Protein AF-A0A5N6UBT2-F1 (afdb_monomer)

Secondary structure (DSSP, 8-state):
-HHHHHHHHHHHH---TTSS-TT--HHHHHHHHHHHHHS-HHHHSTTS-HHHHHHHHHHHH--TTPPP-HHHHHHHHHHHHHHHTTSPP-----------

Nearest PDB structures (foldseek):
  6ru6-assembly2_B  TM=7.578E-01  e=2.991E-05  Homo sapiens
  5okt-assembly2_B  TM=7.551E-01  e=2.816E-05  Homo sapiens
  9b3s-assembly1_B  TM=7.471E-01  e=2.991E-05  Homo sapiens
  7nzy-assembly2_B  TM=7.498E-01  e=3.177E-05  Homo sapiens
  6gzm-assembly1_A  TM=7.285E-01  e=3.177E-05  Homo sapiens

Solvent-accessible surface area (backbone atoms only — not comparable to full-atom values): 6428 Å² total; per-residue (Å²): 107,43,69,58,47,54,53,52,52,46,61,72,65,73,61,64,86,70,82,75,60,92,81,67,53,73,67,57,54,49,52,52,53,49,49,64,73,68,49,58,58,68,71,73,35,58,96,52,67,66,68,59,39,51,51,37,52,50,43,69,70,54,55,95,86,54,82,76,65,61,66,61,55,51,50,53,52,50,52,49,54,62,65,54,67,77,58,74,80,82,75,84,76,68,93,76,75,84,80,133

InterPro domains:
  IPR011009 Protein kinase-like domain superfamily [SSF56112] (1-80)
  IPR050235 Casein kinase 1/Serine/threonine-protein kinase-like [PTHR11909] (1-78)

Mean predicted aligned error: 11.58 Å

Foldseek 3Di:
DLVVLLVVLCVVVVDDVPPDDPDDDPVNVVVVVVCSVPDQLCVSCVVHDCLSSVVNVLVVPDDPPDDDPVVVNVVSVVVVVVVCVPDDDPDPPDPPDDDD

Structure (mmCIF, N/CA/C/O backbone):
data_AF-A0A5N6UBT2-F1
#
_entry.id   AF-A0A5N6UBT2-F1
#
loop_
_atom_site.group_PDB
_atom_site.id
_atom_site.type_symbol
_atom_site.label_atom_id
_atom_site.label_alt_id
_atom_site.label_comp_id
_atom_site.label_asym_id
_atom_site.label_entity_id
_atom_site.label_seq_id
_atom_site.pdbx_PDB_ins_code
_atom_site.Cartn_x
_atom_site.Cartn_y
_atom_site.Cartn_z
_atom_site.occupancy
_atom_site.B_iso_or_equiv
_atom_site.auth_seq_id
_atom_site.auth_comp_id
_atom_site.auth_asym_id
_atom_site.auth_atom_id
_atom_site.pdbx_PDB_model_num
ATOM 1 N N . MET A 1 1 ? 4.800 2.556 -5.629 1.00 79.50 1 MET A N 1
ATOM 2 C CA . MET A 1 1 ? 3.461 1.934 -5.463 1.00 79.50 1 MET A CA 1
ATOM 3 C C . MET A 1 1 ? 2.995 1.887 -4.014 1.00 79.50 1 MET A C 1
ATOM 5 O O . MET A 1 1 ? 1.798 2.022 -3.776 1.00 79.50 1 MET A O 1
ATOM 9 N N . GLU A 1 2 ? 3.917 1.741 -3.066 1.00 83.06 2 GLU A N 1
ATOM 10 C CA . GLU A 1 2 ? 3.644 1.692 -1.625 1.00 83.06 2 GLU A CA 1
ATOM 11 C C . GLU A 1 2 ? 2.800 2.877 -1.115 1.00 83.06 2 GLU A C 1
ATOM 13 O O . GLU A 1 2 ? 1.789 2.679 -0.444 1.00 83.06 2 GLU A O 1
ATOM 18 N N . SER A 1 3 ? 3.118 4.106 -1.547 1.00 82.06 3 SER A N 1
ATOM 19 C CA . SER A 1 3 ? 2.389 5.326 -1.160 1.00 82.06 3 SER A CA 1
ATOM 20 C C . SER A 1 3 ? 0.889 5.274 -1.468 1.00 82.06 3 SER A C 1
ATOM 22 O O . SER A 1 3 ? 0.085 5.781 -0.692 1.00 82.06 3 SER A O 1
ATOM 24 N N . LEU A 1 4 ? 0.495 4.637 -2.576 1.00 84.44 4 LEU A N 1
ATOM 25 C CA . LEU A 1 4 ? -0.915 4.493 -2.943 1.00 84.44 4 LEU A CA 1
ATOM 26 C C . LEU A 1 4 ? -1.652 3.569 -1.963 1.00 84.44 4 LEU A C 1
ATOM 28 O O . LEU A 1 4 ? -2.773 3.875 -1.565 1.00 84.44 4 LEU A O 1
ATOM 32 N N . GLY A 1 5 ? -0.999 2.490 -1.519 1.00 84.19 5 GLY A N 1
ATOM 33 C CA . GLY A 1 5 ? -1.546 1.582 -0.508 1.00 84.19 5 GLY A CA 1
ATOM 34 C C . GLY A 1 5 ? -1.755 2.289 0.829 1.00 84.19 5 GLY A C 1
ATOM 35 O O . GLY A 1 5 ? -2.791 2.116 1.469 1.00 84.19 5 GLY A O 1
ATOM 36 N N . TYR A 1 6 ? -0.825 3.171 1.211 1.00 80.50 6 TYR A N 1
ATOM 37 C CA . TYR A 1 6 ? -0.977 3.992 2.413 1.00 80.50 6 TYR A CA 1
ATOM 38 C C . TYR A 1 6 ? -2.157 4.955 2.331 1.00 80.50 6 TYR A C 1
ATOM 40 O O . TYR A 1 6 ? -2.916 5.049 3.296 1.00 80.50 6 TYR A O 1
ATOM 48 N N . VAL A 1 7 ? -2.346 5.619 1.191 1.00 82.75 7 VAL A N 1
ATOM 49 C CA . VAL A 1 7 ? -3.484 6.520 0.957 1.00 82.75 7 VAL A CA 1
ATOM 50 C C . VAL A 1 7 ? -4.814 5.760 1.011 1.00 82.75 7 VAL A C 1
ATOM 52 O O . VAL A 1 7 ? -5.744 6.209 1.678 1.00 82.75 7 VAL A O 1
ATOM 55 N N . MET A 1 8 ? -4.900 4.586 0.382 1.00 80.31 8 MET A N 1
ATOM 56 C CA . MET A 1 8 ? -6.105 3.747 0.428 1.00 80.31 8 MET A CA 1
ATOM 57 C C . MET A 1 8 ? -6.448 3.317 1.858 1.00 80.31 8 MET A C 1
ATOM 59 O O . MET A 1 8 ? -7.585 3.475 2.296 1.00 80.31 8 MET A O 1
ATOM 63 N N . LEU A 1 9 ? -5.456 2.855 2.621 1.00 80.12 9 LEU A N 1
ATOM 64 C CA . LEU A 1 9 ? -5.653 2.439 4.008 1.00 80.12 9 LEU A CA 1
ATOM 65 C C . LEU A 1 9 ? -6.088 3.603 4.913 1.00 80.12 9 LEU A C 1
ATOM 67 O O . LEU A 1 9 ? -6.896 3.415 5.822 1.00 80.12 9 LEU A O 1
ATOM 71 N N . HIS A 1 10 ? -5.600 4.819 4.643 1.00 77.56 10 HIS A N 1
ATOM 72 C CA . HIS A 1 10 ? -6.073 6.029 5.318 1.00 77.56 10 HIS A CA 1
ATOM 73 C C . HIS A 1 10 ? -7.541 6.326 5.030 1.00 77.56 10 HIS A C 1
ATOM 75 O O . HIS A 1 10 ? -8.287 6.621 5.964 1.00 77.56 10 HIS A O 1
ATOM 81 N N . PHE A 1 11 ? -7.965 6.212 3.770 1.00 77.31 11 PHE A N 1
ATOM 82 C CA . PHE A 1 11 ? -9.372 6.376 3.413 1.00 77.31 11 PHE A CA 1
ATOM 83 C C . PHE A 1 11 ? -10.253 5.325 4.098 1.00 77.31 11 PHE A C 1
ATOM 85 O O . PHE A 1 11 ? -11.291 5.677 4.656 1.00 77.31 11 PHE A O 1
ATOM 92 N N . CYS A 1 12 ? -9.815 4.064 4.151 1.00 75.88 12 CYS A N 1
ATOM 93 C CA . CYS A 1 12 ? -10.564 2.990 4.807 1.00 75.88 12 CYS A CA 1
ATOM 94 C C . CYS A 1 12 ? -10.644 3.144 6.342 1.00 75.88 12 CYS A C 1
ATOM 96 O O . CYS A 1 12 ? -11.661 2.784 6.933 1.00 75.88 12 CYS A O 1
ATOM 98 N N . ARG A 1 13 ? -9.620 3.709 7.006 1.00 74.56 13 ARG A N 1
ATOM 99 C CA . ARG A 1 13 ? -9.649 4.013 8.458 1.00 74.56 13 ARG A CA 1
ATOM 100 C C . ARG A 1 13 ? -10.562 5.193 8.813 1.00 74.56 13 ARG A C 1
ATOM 102 O O . ARG A 1 13 ? -10.889 5.370 9.985 1.00 74.56 13 ARG A O 1
ATOM 109 N N . GLY A 1 14 ? -10.967 6.008 7.836 1.00 65.38 14 GLY A N 1
ATOM 110 C CA . GLY A 1 14 ? -11.956 7.083 8.003 1.00 65.38 14 GLY A CA 1
ATOM 111 C C . GLY A 1 14 ? -11.536 8.241 8.917 1.00 65.38 14 GLY A C 1
ATOM 112 O O . GLY A 1 14 ? -12.295 9.186 9.094 1.00 65.38 14 GLY A O 1
ATOM 113 N N . SER A 1 15 ? -10.339 8.200 9.500 1.00 56.81 15 SER A N 1
ATOM 114 C CA . SER A 1 15 ? -9.853 9.223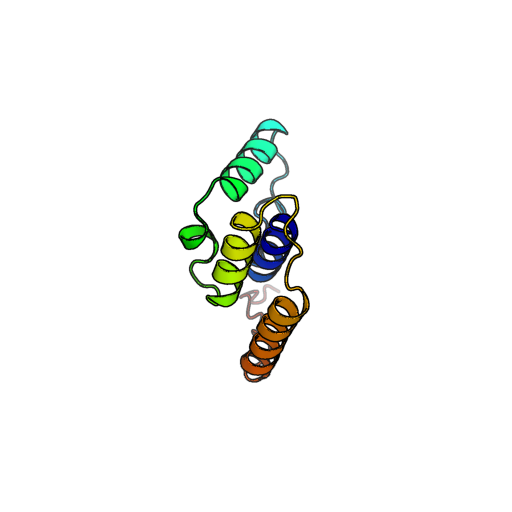 10.421 1.00 56.81 15 SER A CA 1
ATOM 115 C C . SER A 1 15 ? -8.347 9.390 10.266 1.00 56.81 15 SER A C 1
ATOM 117 O O . SER A 1 15 ? -7.544 8.559 10.683 1.00 56.81 15 SER A O 1
ATOM 119 N N . GLN A 1 16 ? -7.952 10.498 9.644 1.00 55.97 16 GLN A N 1
ATOM 120 C CA . GLN A 1 16 ? -6.607 11.014 9.822 1.00 55.97 16 GLN A CA 1
ATOM 121 C C . GLN A 1 16 ? -6.632 11.794 11.148 1.00 55.97 16 GLN A C 1
ATOM 123 O O . GLN A 1 16 ? -7.367 12.779 11.221 1.00 55.97 16 GLN A O 1
ATOM 128 N N . PRO A 1 17 ? -5.851 11.434 12.185 1.00 49.31 17 PRO A N 1
ATOM 129 C CA . PRO A 1 17 ? -5.891 12.111 13.493 1.00 49.31 17 PRO A CA 1
ATOM 130 C C . PRO A 1 17 ? -5.600 13.625 13.416 1.00 49.31 17 PRO A C 1
ATOM 132 O O . PRO A 1 17 ? -5.891 14.376 14.338 1.00 49.31 1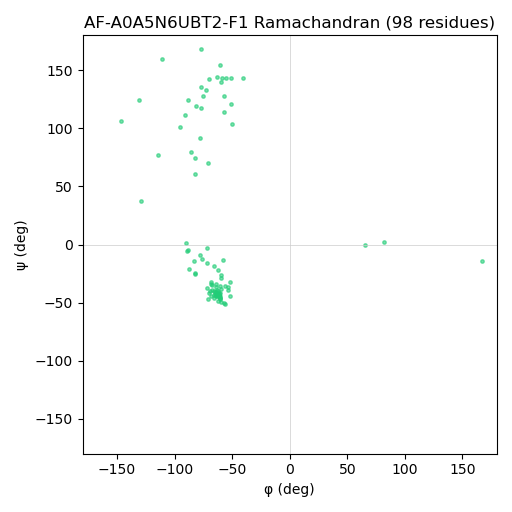7 PRO A O 1
ATOM 135 N N . ARG A 1 18 ? -5.081 14.098 12.275 1.00 54.38 18 ARG A N 1
ATOM 136 C CA . ARG A 1 18 ? -4.822 15.512 11.971 1.00 54.38 18 ARG A CA 1
ATOM 137 C C . ARG A 1 18 ? -6.059 16.337 11.620 1.00 54.38 18 ARG A C 1
ATOM 139 O O . ARG A 1 18 ? -5.949 17.559 11.546 1.00 54.38 18 ARG A O 1
ATOM 146 N N . GLN A 1 19 ? -7.210 15.721 11.364 1.00 52.41 19 GLN A N 1
ATOM 147 C CA . GLN A 1 19 ? -8.441 16.447 11.050 1.00 52.41 19 GLN A CA 1
ATOM 148 C C . GLN A 1 19 ? -9.102 16.916 12.361 1.00 52.41 19 GLN A C 1
ATOM 150 O O . GLN A 1 19 ? -10.194 16.490 12.707 1.00 52.41 19 GLN A O 1
ATOM 155 N N . GLY A 1 20 ? -8.385 17.741 13.136 1.00 53.50 20 GLY A N 1
ATOM 156 C CA . GLY A 1 20 ? -8.871 18.243 14.428 1.00 53.50 20 GLY A CA 1
ATOM 157 C C . GLY A 1 20 ? -7.847 18.916 15.349 1.00 53.50 20 GLY A C 1
ATOM 158 O O . GLY A 1 20 ? -8.253 19.596 16.285 1.00 53.50 20 GLY A O 1
ATOM 159 N N . LEU A 1 21 ? -6.537 18.789 15.104 1.00 54.88 21 LEU A N 1
ATOM 160 C CA . LEU A 1 21 ? -5.512 19.340 16.002 1.00 54.88 21 LEU A CA 1
ATOM 161 C C . LEU A 1 21 ? -5.047 20.721 15.518 1.00 54.88 21 LEU A C 1
ATOM 163 O O . LEU A 1 21 ? -4.262 20.835 14.573 1.00 54.88 21 LEU A O 1
ATOM 167 N N . LYS A 1 22 ? -5.563 21.777 16.163 1.00 57.16 22 LYS A N 1
ATOM 168 C CA . LYS A 1 22 ? -5.201 23.182 15.899 1.00 57.16 22 LYS A CA 1
ATOM 169 C C . LYS A 1 22 ? -3.743 23.520 16.258 1.00 57.16 22 LYS A C 1
ATOM 171 O O . LYS A 1 22 ? -3.215 24.462 15.682 1.00 57.16 22 LYS A O 1
ATOM 176 N N . ASP A 1 23 ? -3.074 22.707 17.084 1.00 56.94 23 ASP A N 1
ATOM 177 C CA . ASP A 1 23 ? -1.786 23.055 17.711 1.00 56.94 23 ASP A CA 1
ATOM 178 C C . ASP A 1 23 ? -0.682 21.989 17.547 1.00 56.94 23 ASP A C 1
ATOM 180 O O . ASP A 1 23 ? 0.119 21.756 18.448 1.00 56.94 23 ASP A O 1
ATOM 184 N N . ASP A 1 24 ? -0.607 21.321 16.393 1.00 65.00 24 ASP A N 1
ATOM 185 C CA . ASP A 1 24 ? 0.506 20.403 16.107 1.00 65.00 24 ASP A CA 1
ATOM 186 C C . ASP A 1 24 ? 1.668 21.127 15.407 1.00 65.00 24 ASP A C 1
ATOM 188 O O . ASP A 1 24 ? 1.580 21.508 14.230 1.00 65.00 24 ASP A O 1
ATOM 192 N N . THR A 1 25 ? 2.789 21.261 16.121 1.00 72.56 25 THR A N 1
ATOM 193 C CA . THR A 1 25 ? 4.080 21.731 15.595 1.00 72.56 25 THR A CA 1
ATOM 194 C C . THR A 1 25 ? 4.461 20.934 14.332 1.00 72.56 25 THR A C 1
ATOM 196 O O . THR A 1 25 ? 4.259 19.716 14.302 1.00 72.56 25 THR A O 1
ATOM 199 N N . PRO A 1 26 ? 5.079 21.532 13.292 1.00 76.50 26 PRO A N 1
ATOM 200 C CA . PRO A 1 26 ? 5.479 20.815 12.069 1.00 76.50 26 PRO A CA 1
ATOM 201 C C . PRO A 1 26 ? 6.307 19.544 12.330 1.00 76.50 26 PRO A C 1
ATOM 203 O O . PRO A 1 26 ? 6.157 18.552 11.617 1.00 76.50 26 PRO A O 1
ATOM 206 N N . LYS A 1 27 ? 7.115 19.532 13.399 1.00 78.50 27 LYS A N 1
ATOM 207 C CA . LYS A 1 27 ? 7.857 18.345 13.849 1.00 78.50 27 LYS A CA 1
ATOM 208 C C . LYS A 1 27 ? 6.932 17.189 14.245 1.00 78.50 27 LYS A C 1
ATOM 210 O O . LYS A 1 27 ? 7.173 16.061 13.836 1.00 78.50 27 LYS A O 1
ATOM 215 N N . GLN A 1 28 ? 5.862 17.456 14.987 1.00 74.06 28 GLN A N 1
ATOM 216 C CA . GLN A 1 28 ? 4.916 16.440 15.462 1.00 74.06 28 GLN A CA 1
ATOM 217 C C . GLN A 1 28 ? 4.155 15.788 14.303 1.00 74.06 28 GLN A C 1
ATOM 219 O O . GLN A 1 28 ? 4.008 14.564 14.243 1.00 74.06 28 GLN A O 1
ATOM 224 N N . LYS A 1 29 ? 3.764 16.605 13.314 1.00 71.50 29 LYS A N 1
ATOM 225 C CA . LYS A 1 29 ? 3.163 16.120 12.064 1.00 71.50 29 LYS A CA 1
ATOM 226 C C . LYS A 1 29 ? 4.117 15.202 11.312 1.00 71.50 29 LYS A C 1
ATOM 228 O O . LYS A 1 29 ? 3.696 14.137 10.870 1.00 71.50 29 LYS A O 1
ATOM 233 N N . TYR A 1 30 ? 5.384 15.597 11.193 1.00 78.31 30 TYR A N 1
ATOM 234 C CA . TYR A 1 30 ? 6.407 14.780 10.547 1.00 78.31 30 TYR A CA 1
ATOM 235 C C . TYR A 1 30 ? 6.619 13.453 11.285 1.00 78.31 30 TYR A C 1
ATOM 237 O O . TYR A 1 30 ? 6.547 12.400 10.660 1.00 78.31 30 TYR A O 1
ATOM 245 N N . TYR A 1 31 ? 6.780 13.478 12.612 1.00 78.50 31 TYR A N 1
ATOM 246 C CA . TYR A 1 31 ? 6.939 12.267 13.425 1.00 78.50 31 TYR A CA 1
ATOM 247 C C . TYR A 1 31 ? 5.744 11.315 13.332 1.00 78.50 31 TYR A C 1
ATOM 249 O O . TYR A 1 31 ? 5.935 10.103 13.338 1.00 78.50 31 TYR A O 1
ATOM 257 N N . SER A 1 32 ? 4.523 11.835 13.220 1.00 72.69 32 SER A N 1
ATOM 258 C CA . SER A 1 32 ? 3.324 11.002 13.068 1.00 72.69 32 SER A CA 1
ATOM 259 C C . SER A 1 32 ? 3.296 10.298 11.709 1.00 72.69 32 SER A C 1
ATOM 261 O O . SER A 1 32 ? 3.071 9.093 11.654 1.00 72.69 32 SER A O 1
ATOM 263 N N . ILE A 1 33 ? 3.617 11.017 10.623 1.00 74.38 33 ILE A N 1
ATOM 264 C CA . ILE A 1 33 ? 3.752 10.419 9.280 1.00 74.38 33 ILE A CA 1
ATOM 265 C C . ILE A 1 33 ? 4.875 9.380 9.277 1.00 74.38 33 ILE A C 1
ATOM 267 O O . ILE A 1 33 ? 4.713 8.293 8.733 1.00 74.38 33 ILE A O 1
ATOM 271 N N . MET A 1 34 ? 6.013 9.707 9.894 1.00 78.00 34 MET A N 1
ATOM 272 C CA . MET A 1 34 ? 7.178 8.825 9.963 1.00 78.00 34 MET A CA 1
ATOM 273 C C . MET A 1 34 ? 6.870 7.532 10.724 1.00 78.00 34 MET A C 1
ATOM 275 O O . MET A 1 34 ? 7.219 6.450 10.260 1.00 78.00 34 MET A O 1
ATOM 279 N N . GLN A 1 35 ? 6.168 7.610 11.854 1.00 73.44 35 GLN A N 1
ATOM 280 C CA . GLN A 1 35 ? 5.707 6.418 12.571 1.00 73.44 35 GLN A CA 1
ATOM 281 C C . GLN A 1 35 ? 4.749 5.588 11.714 1.00 73.44 35 GLN A C 1
ATOM 283 O O . GLN A 1 35 ? 4.850 4.363 11.670 1.00 73.44 35 GLN A O 1
ATOM 288 N N . GLU A 1 36 ? 3.864 6.252 10.977 1.00 70.69 36 GLU A N 1
ATOM 289 C CA . GLU A 1 36 ? 2.899 5.607 10.096 1.00 70.69 36 GLU A CA 1
ATOM 290 C C . GLU A 1 36 ? 3.538 4.843 8.926 1.00 70.69 36 GLU A C 1
ATOM 292 O O . GLU A 1 36 ? 3.034 3.774 8.580 1.00 70.69 36 GLU A O 1
ATOM 297 N N . ILE A 1 37 ? 4.631 5.347 8.344 1.00 74.88 37 ILE A N 1
ATOM 298 C CA . ILE A 1 37 ? 5.377 4.658 7.272 1.00 74.88 37 ILE A CA 1
ATOM 299 C C . ILE A 1 37 ? 6.363 3.605 7.798 1.00 74.88 37 ILE A C 1
ATOM 301 O O . ILE A 1 37 ? 6.710 2.678 7.072 1.00 74.88 37 ILE A O 1
ATOM 305 N N . THR A 1 38 ? 6.836 3.749 9.041 1.00 75.81 38 THR A N 1
ATOM 306 C CA . THR A 1 38 ? 7.834 2.841 9.641 1.00 75.81 38 THR A CA 1
ATOM 307 C C . THR A 1 38 ? 7.176 1.633 10.312 1.00 75.81 38 THR A C 1
ATOM 309 O O . THR A 1 38 ? 7.818 0.605 10.510 1.00 75.81 38 THR A O 1
ATOM 312 N N . SER A 1 39 ? 5.891 1.738 10.660 1.00 76.25 39 SER A N 1
ATOM 313 C CA . SER A 1 39 ? 5.145 0.662 11.316 1.00 76.25 39 SER A CA 1
ATOM 314 C C . SER A 1 39 ? 5.030 -0.593 10.433 1.00 76.25 39 SER A C 1
ATOM 316 O O . SER A 1 39 ? 4.838 -0.465 9.221 1.00 76.25 39 SER A O 1
ATOM 318 N N . PRO A 1 40 ? 5.072 -1.810 11.014 1.00 79.19 40 PRO A N 1
ATOM 319 C CA . PRO A 1 40 ? 4.901 -3.053 10.264 1.00 79.19 40 PRO A CA 1
ATOM 320 C C . PRO A 1 40 ? 3.554 -3.119 9.533 1.00 79.19 40 PRO A C 1
ATOM 322 O O . PRO A 1 40 ? 2.520 -2.713 10.078 1.00 79.19 40 PRO A O 1
ATOM 325 N N . THR A 1 41 ? 3.549 -3.707 8.331 1.00 78.88 41 THR A N 1
ATOM 326 C CA . THR A 1 41 ? 2.341 -3.876 7.505 1.00 78.88 41 THR A CA 1
ATOM 327 C C . THR A 1 41 ? 1.213 -4.574 8.268 1.00 78.88 41 THR A C 1
ATOM 329 O O . THR A 1 41 ? 0.060 -4.166 8.153 1.00 78.88 41 THR A O 1
ATOM 332 N N . GLU A 1 42 ? 1.541 -5.574 9.091 1.00 75.56 42 GLU A N 1
ATOM 333 C CA . GLU A 1 42 ? 0.587 -6.358 9.893 1.00 75.56 42 GLU A CA 1
ATOM 334 C C . GLU A 1 42 ? -0.181 -5.500 10.905 1.00 75.56 42 GLU A C 1
ATOM 336 O O . GLU A 1 42 ? -1.402 -5.591 11.012 1.00 75.56 42 GLU A O 1
ATOM 341 N N . VAL A 1 43 ? 0.517 -4.603 11.606 1.00 76.38 43 VAL A N 1
ATOM 342 C CA . VAL A 1 43 ? -0.098 -3.704 12.594 1.00 76.38 43 VAL A CA 1
ATOM 343 C C . VAL A 1 43 ? -0.977 -2.673 11.891 1.00 76.38 43 VAL A C 1
ATOM 345 O O . VAL A 1 43 ? -2.076 -2.351 12.348 1.00 76.38 43 VAL A O 1
ATOM 348 N N . ARG A 1 44 ? -0.515 -2.164 10.745 1.00 73.81 44 ARG A N 1
ATOM 349 C CA . ARG A 1 44 ? -1.218 -1.124 9.989 1.00 73.81 44 ARG A CA 1
ATOM 350 C C . ARG A 1 44 ? -2.482 -1.661 9.308 1.00 73.81 44 ARG A C 1
ATOM 352 O O . ARG A 1 44 ? -3.490 -0.953 9.271 1.00 73.81 44 ARG A O 1
ATOM 359 N N . CYS A 1 45 ? -2.431 -2.897 8.812 1.00 77.69 45 CYS A N 1
ATOM 360 C CA . CYS A 1 45 ? -3.543 -3.581 8.145 1.00 77.69 45 CYS A CA 1
ATOM 361 C C . CYS A 1 45 ? -4.428 -4.388 9.107 1.00 77.69 45 CYS A C 1
ATOM 363 O O . CYS A 1 45 ? -5.394 -5.001 8.665 1.00 77.69 45 CYS A O 1
ATOM 365 N N . SER A 1 46 ? -4.142 -4.378 10.411 1.00 76.44 46 SER A N 1
ATOM 366 C CA . SER A 1 46 ? -5.002 -5.014 11.410 1.00 76.44 46 SER A CA 1
ATOM 367 C C . SER A 1 46 ? -6.423 -4.440 11.352 1.00 76.44 46 SER A C 1
ATOM 369 O O . SER A 1 46 ? -6.613 -3.220 11.369 1.00 76.44 46 SER A O 1
ATOM 371 N N . GLY A 1 47 ? -7.420 -5.323 11.239 1.00 77.69 47 GLY A N 1
ATOM 372 C CA . GLY A 1 47 ? -8.830 -4.958 11.057 1.00 77.69 47 GLY A CA 1
ATOM 373 C C . GLY A 1 47 ? -9.237 -4.631 9.615 1.00 77.69 47 GLY A C 1
ATOM 374 O O . GLY A 1 47 ? -10.397 -4.290 9.389 1.00 77.69 47 GLY A O 1
ATOM 375 N N . PHE A 1 48 ? -8.319 -4.747 8.650 1.00 79.81 48 PHE A N 1
ATOM 376 C CA . PHE A 1 48 ? -8.592 -4.610 7.219 1.00 79.81 48 PHE A CA 1
ATOM 377 C C . PHE A 1 48 ? -8.449 -5.951 6.487 1.00 79.81 48 PHE A C 1
ATOM 379 O O . PHE A 1 48 ? -7.778 -6.860 6.980 1.00 79.81 48 PHE A O 1
ATOM 386 N N . PRO A 1 49 ? -9.065 -6.076 5.301 1.00 84.44 49 PRO A N 1
ATOM 387 C CA . PRO A 1 49 ? -8.889 -7.235 4.434 1.00 84.44 49 PRO A CA 1
ATOM 388 C C . PRO A 1 49 ? -7.411 -7.491 4.116 1.00 84.44 49 PRO A C 1
ATOM 390 O O . PRO A 1 49 ? -6.627 -6.554 3.919 1.00 84.44 49 PRO A O 1
ATOM 393 N N . ASN A 1 50 ? -7.033 -8.768 4.041 1.00 84.88 50 ASN A N 1
ATOM 394 C CA . ASN A 1 50 ? -5.648 -9.191 3.818 1.00 84.88 50 ASN A CA 1
ATOM 395 C C . ASN A 1 50 ? -5.102 -8.710 2.457 1.00 84.88 50 ASN A C 1
ATOM 397 O O . ASN A 1 50 ? -3.900 -8.530 2.279 1.00 84.88 50 ASN A O 1
ATOM 401 N N . GLU A 1 51 ? -5.986 -8.416 1.507 1.00 86.50 51 GLU A N 1
ATOM 402 C CA . GLU A 1 51 ? -5.689 -7.823 0.205 1.00 86.50 51 GLU A CA 1
ATOM 403 C C . GLU A 1 51 ? -4.874 -6.526 0.327 1.00 86.50 51 GLU A C 1
ATOM 405 O O . GLU A 1 51 ? -3.955 -6.296 -0.463 1.00 86.50 51 GLU A O 1
ATOM 410 N N . PHE A 1 52 ? -5.134 -5.700 1.347 1.00 84.69 52 PHE A N 1
ATOM 411 C CA . PHE A 1 52 ? -4.357 -4.480 1.587 1.00 84.69 52 PHE A CA 1
ATOM 412 C C . PHE A 1 52 ? -2.933 -4.783 2.061 1.00 84.69 52 PHE A C 1
ATOM 414 O O . PHE A 1 52 ? -1.980 -4.162 1.581 1.00 84.69 52 PHE A O 1
ATOM 421 N N . ALA A 1 53 ? -2.771 -5.759 2.958 1.00 87.19 53 ALA A N 1
ATOM 422 C CA . ALA A 1 53 ? -1.458 -6.196 3.421 1.00 87.19 5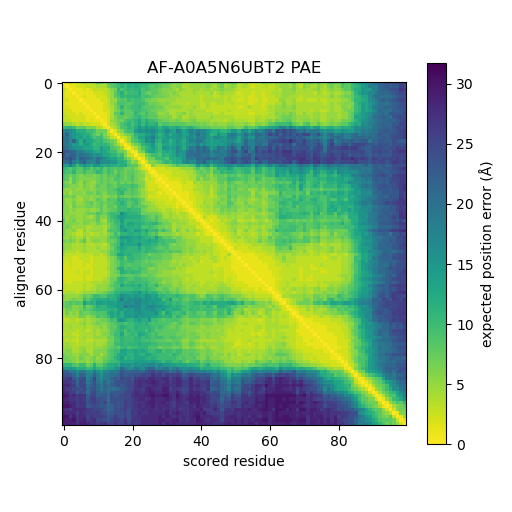3 ALA A CA 1
ATOM 423 C C . ALA A 1 53 ? -0.652 -6.822 2.275 1.00 87.19 53 ALA A C 1
ATOM 425 O O . ALA A 1 53 ? 0.523 -6.495 2.097 1.00 87.19 53 ALA A O 1
ATOM 426 N N . MET A 1 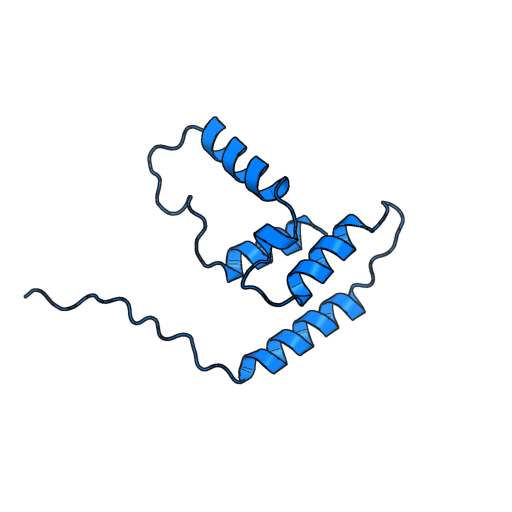54 ? -1.300 -7.646 1.444 1.00 87.50 54 MET A N 1
ATOM 427 C CA . MET A 1 54 ? -0.700 -8.231 0.244 1.00 87.50 54 MET A CA 1
ATOM 428 C C . MET A 1 54 ? -0.251 -7.161 -0.753 1.00 87.50 54 MET A C 1
ATOM 430 O O . MET A 1 54 ? 0.873 -7.238 -1.239 1.00 87.50 54 MET A O 1
ATOM 434 N N . TYR A 1 55 ? -1.063 -6.129 -1.015 1.00 88.50 55 TYR A N 1
ATOM 435 C CA . TYR A 1 55 ? -0.669 -5.019 -1.891 1.00 88.50 55 TYR A CA 1
ATOM 436 C C . TYR A 1 55 ? 0.570 -4.277 -1.365 1.00 88.50 55 TYR A C 1
ATOM 438 O O . TYR A 1 55 ? 1.503 -4.016 -2.128 1.00 88.50 55 TYR A O 1
ATOM 446 N N . ILE A 1 56 ? 0.595 -3.934 -0.071 1.00 87.00 56 ILE A N 1
ATOM 447 C CA . ILE A 1 56 ? 1.716 -3.195 0.530 1.00 87.00 56 ILE A CA 1
ATOM 448 C C . ILE A 1 56 ? 2.983 -4.056 0.517 1.00 87.00 56 ILE A C 1
ATOM 450 O O . ILE A 1 56 ? 4.027 -3.586 0.064 1.00 87.00 56 ILE A O 1
ATOM 454 N N . ASN A 1 57 ? 2.893 -5.323 0.920 1.00 87.94 57 ASN A N 1
ATOM 455 C CA . ASN A 1 57 ? 4.029 -6.245 0.902 1.00 87.94 57 ASN A CA 1
ATOM 456 C C . ASN A 1 57 ? 4.540 -6.494 -0.523 1.00 87.94 57 ASN A C 1
ATOM 458 O O . ASN A 1 57 ? 5.746 -6.411 -0.749 1.00 87.94 57 ASN A O 1
ATOM 462 N N . TYR A 1 58 ? 3.639 -6.686 -1.494 1.00 88.75 58 TYR A N 1
ATOM 463 C CA . TYR A 1 58 ? 3.999 -6.772 -2.909 1.00 88.75 58 TYR A CA 1
ATOM 464 C C . TYR A 1 58 ? 4.768 -5.521 -3.333 1.00 88.75 58 TYR A C 1
ATOM 466 O O . TYR A 1 58 ? 5.887 -5.624 -3.825 1.00 88.75 58 TYR A O 1
ATOM 474 N N . SER A 1 59 ? 4.229 -4.334 -3.034 1.00 86.94 59 SER A N 1
ATOM 475 C CA . SER A 1 59 ? 4.852 -3.058 -3.391 1.00 86.94 59 SER A CA 1
ATOM 476 C C . SER A 1 59 ? 6.250 -2.843 -2.795 1.00 86.94 59 SER A C 1
ATOM 478 O O . SER A 1 59 ? 7.051 -2.162 -3.429 1.00 86.94 59 SER A O 1
ATOM 480 N N . ARG A 1 60 ? 6.545 -3.428 -1.623 1.00 85.38 60 ARG A N 1
ATOM 481 C CA . ARG A 1 60 ? 7.869 -3.398 -0.970 1.00 85.38 60 ARG A CA 1
ATOM 482 C C . ARG A 1 60 ? 8.834 -4.450 -1.516 1.00 85.38 60 ARG A C 1
ATOM 484 O O . ARG A 1 60 ? 10.038 -4.274 -1.393 1.00 85.38 60 ARG A O 1
ATOM 491 N N . SER A 1 61 ? 8.308 -5.538 -2.080 1.00 87.19 61 SER A N 1
ATOM 492 C CA . SER A 1 61 ? 9.104 -6.621 -2.671 1.00 87.19 61 SER A CA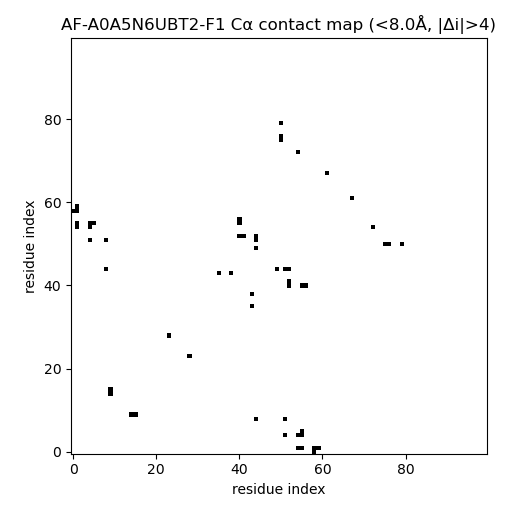 1
ATOM 493 C C . SER A 1 61 ? 9.553 -6.355 -4.109 1.00 87.19 61 SER A C 1
ATOM 495 O O . SER A 1 61 ? 10.429 -7.061 -4.595 1.00 87.19 61 SER A O 1
ATOM 497 N N . LEU A 1 62 ? 8.973 -5.360 -4.792 1.00 86.19 62 LEU A N 1
ATOM 498 C CA . LEU A 1 62 ? 9.412 -4.990 -6.137 1.00 86.19 62 LEU A CA 1
ATOM 499 C C . LEU A 1 62 ? 10.757 -4.273 -6.111 1.00 86.19 62 LEU A C 1
ATOM 501 O O . LEU A 1 62 ? 10.936 -3.300 -5.372 1.00 86.19 62 LEU A O 1
ATOM 505 N N . HIS A 1 63 ? 11.659 -4.695 -6.993 1.00 84.00 63 HIS A N 1
ATOM 506 C CA . HIS A 1 63 ? 12.854 -3.923 -7.301 1.00 84.00 63 HIS A CA 1
ATOM 507 C C . HIS A 1 63 ? 12.538 -2.744 -8.225 1.00 84.00 63 HIS A C 1
ATOM 509 O O . HIS A 1 63 ? 11.460 -2.636 -8.807 1.00 84.00 63 HIS A O 1
ATOM 515 N N . PHE A 1 64 ? 13.509 -1.844 -8.363 1.00 79.25 64 PHE A N 1
ATOM 516 C CA . PHE A 1 64 ? 13.378 -0.637 -9.176 1.00 79.25 64 PHE A CA 1
ATOM 517 C C . PHE A 1 64 ? 13.079 -0.929 -10.659 1.00 79.25 64 PHE A C 1
ATOM 519 O O . PHE A 1 64 ? 12.266 -0.227 -11.257 1.00 79.25 64 PHE A O 1
ATOM 526 N N . ASP A 1 65 ? 13.687 -1.975 -11.225 1.00 83.44 65 ASP A N 1
ATOM 527 C CA . 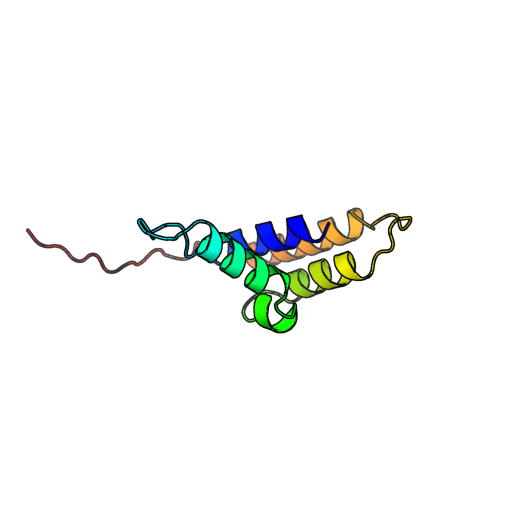ASP A 1 65 ? 13.500 -2.383 -12.626 1.00 83.44 65 ASP A CA 1
ATOM 528 C C . ASP A 1 65 ? 12.334 -3.365 -12.837 1.00 83.44 65 ASP A C 1
ATOM 530 O O . ASP A 1 65 ? 11.992 -3.695 -13.977 1.00 83.44 65 ASP A O 1
ATOM 534 N N . ASP A 1 66 ? 11.694 -3.833 -11.760 1.00 85.69 66 ASP A N 1
ATOM 535 C CA . ASP A 1 66 ? 10.599 -4.792 -11.871 1.00 85.69 66 ASP A CA 1
ATOM 536 C C . ASP A 1 66 ? 9.323 -4.099 -12.352 1.00 85.69 66 ASP A C 1
ATOM 538 O O . ASP A 1 66 ? 8.839 -3.121 -11.775 1.00 85.69 66 ASP A O 1
ATOM 542 N N . LYS A 1 67 ? 8.716 -4.656 -13.403 1.00 84.44 67 LYS A N 1
ATOM 543 C CA . LYS A 1 67 ? 7.418 -4.1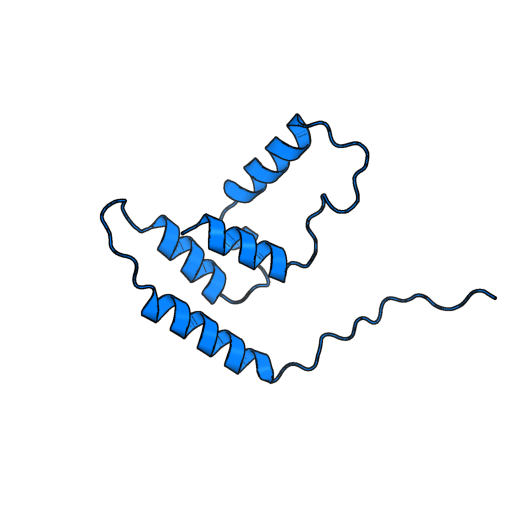98 -13.893 1.00 84.44 67 LYS A CA 1
ATOM 544 C C . LYS A 1 67 ? 6.310 -4.734 -12.980 1.00 84.44 67 LYS A C 1
ATOM 546 O O . LYS A 1 67 ? 6.100 -5.947 -12.948 1.00 84.44 67 LYS A O 1
ATOM 551 N N . PRO A 1 68 ? 5.536 -3.871 -12.302 1.00 84.69 68 PRO A N 1
ATOM 552 C CA . PRO A 1 68 ? 4.459 -4.348 -11.456 1.00 84.69 68 PRO A CA 1
ATOM 553 C C . PRO A 1 68 ? 3.305 -4.932 -12.258 1.00 84.69 68 PRO A C 1
ATOM 555 O O . PRO A 1 68 ? 2.907 -4.398 -13.297 1.00 84.69 68 PRO A O 1
ATOM 558 N N . ASP A 1 69 ? 2.707 -5.995 -11.729 1.00 87.06 69 ASP A N 1
ATOM 559 C CA . ASP A 1 69 ? 1.514 -6.606 -12.300 1.00 87.06 69 ASP A CA 1
ATOM 560 C C . ASP A 1 69 ? 0.250 -5.850 -11.872 1.00 87.06 69 ASP A C 1
ATOM 562 O O . ASP A 1 69 ? -0.541 -6.270 -11.023 1.00 87.06 69 ASP A O 1
ATOM 566 N N . TYR A 1 70 ? 0.054 -4.681 -12.476 1.00 86.31 70 TYR A N 1
ATOM 567 C CA . TYR A 1 70 ? -1.105 -3.833 -12.209 1.00 86.31 70 TYR A CA 1
ATOM 568 C C . TYR A 1 70 ? -2.447 -4.510 -12.520 1.00 86.31 70 TYR A C 1
ATOM 570 O O . TYR A 1 70 ? -3.462 -4.128 -11.935 1.00 86.31 70 TYR A O 1
ATOM 578 N N . MET A 1 71 ? -2.475 -5.486 -13.435 1.00 88.38 71 MET A N 1
ATOM 579 C CA . MET A 1 71 ? -3.708 -6.180 -13.815 1.00 88.38 71 MET A CA 1
ATOM 580 C C . MET A 1 71 ? -4.179 -7.084 -12.682 1.00 88.38 71 MET A C 1
ATOM 582 O O . MET A 1 71 ? -5.346 -7.008 -12.287 1.00 88.38 71 MET A O 1
ATOM 586 N N . ASN A 1 72 ? -3.264 -7.860 -12.101 1.00 86.75 72 ASN A N 1
ATOM 587 C CA . ASN A 1 72 ? -3.578 -8.700 -10.952 1.00 86.75 72 ASN A CA 1
ATOM 588 C C . ASN A 1 72 ? -3.945 -7.873 -9.716 1.00 86.75 72 ASN A C 1
ATOM 590 O O . ASN A 1 72 ? -4.938 -8.179 -9.053 1.00 86.75 72 ASN A O 1
ATOM 594 N N . LEU A 1 73 ? -3.238 -6.768 -9.458 1.00 86.12 73 LEU A N 1
ATOM 595 C CA . LEU A 1 73 ? -3.579 -5.871 -8.347 1.00 86.12 73 LEU A CA 1
ATOM 596 C C . LEU A 1 73 ? -4.977 -5.257 -8.506 1.00 86.12 73 LEU A C 1
ATOM 598 O O . LEU A 1 73 ? -5.763 -5.247 -7.558 1.00 86.12 73 LEU A O 1
ATOM 602 N N . ARG A 1 74 ? -5.328 -4.782 -9.709 1.00 86.12 74 ARG A N 1
ATOM 603 C CA . ARG A 1 74 ? -6.676 -4.257 -9.990 1.00 86.12 74 ARG A CA 1
ATOM 604 C C . ARG A 1 74 ? -7.747 -5.325 -9.828 1.00 86.12 74 ARG A C 1
ATOM 606 O O . ARG A 1 74 ? -8.783 -5.042 -9.232 1.00 86.12 74 ARG A O 1
ATOM 613 N N . LYS A 1 75 ? -7.499 -6.536 -10.331 1.00 88.75 75 LYS A N 1
ATOM 614 C CA . LYS A 1 75 ? -8.436 -7.657 -10.212 1.00 88.75 75 LYS A CA 1
ATOM 615 C C . LYS A 1 75 ? -8.687 -8.015 -8.749 1.00 88.75 75 LYS A C 1
ATOM 617 O O . LYS A 1 75 ? -9.838 -8.199 -8.377 1.00 88.75 75 LYS A O 1
ATOM 622 N N . MET A 1 76 ? -7.645 -8.044 -7.918 1.00 87.50 76 MET A N 1
ATOM 623 C CA . MET A 1 76 ? -7.769 -8.290 -6.478 1.00 87.50 76 MET A CA 1
ATOM 624 C C . MET A 1 76 ? -8.703 -7.269 -5.809 1.00 87.50 76 MET A C 1
ATOM 626 O O . MET A 1 76 ? -9.665 -7.661 -5.151 1.00 87.50 76 MET A O 1
ATOM 630 N N . PHE A 1 77 ? -8.488 -5.969 -6.042 1.00 84.50 77 PHE A N 1
ATOM 631 C CA . PHE A 1 77 ? -9.352 -4.927 -5.475 1.00 84.50 77 PHE A CA 1
ATOM 632 C C . PHE A 1 77 ? -10.770 -4.920 -6.057 1.00 84.50 77 PHE A C 1
ATOM 634 O O . PHE A 1 77 ? -11.713 -4.628 -5.328 1.00 84.50 77 PHE A O 1
ATOM 641 N N . MET A 1 78 ? -10.950 -5.252 -7.339 1.00 86.75 78 MET A N 1
ATOM 642 C CA . MET A 1 78 ? -12.283 -5.393 -7.938 1.00 86.75 78 MET A CA 1
ATOM 643 C C . MET A 1 78 ? -13.061 -6.560 -7.331 1.00 86.75 78 MET A C 1
ATOM 645 O O . MET A 1 78 ? -14.236 -6.397 -7.011 1.00 86.75 78 MET A O 1
ATOM 649 N N . THR A 1 79 ? -12.414 -7.711 -7.136 1.00 85.69 79 THR A N 1
ATOM 650 C CA . THR A 1 79 ? -13.023 -8.863 -6.459 1.00 85.69 79 THR A CA 1
ATOM 651 C C . THR A 1 79 ? -13.394 -8.510 -5.024 1.00 85.69 79 THR A C 1
ATOM 653 O O . THR A 1 79 ? -14.507 -8.807 -4.600 1.00 85.69 79 THR A O 1
ATOM 656 N N . PHE A 1 80 ? -12.508 -7.820 -4.299 1.00 82.69 80 PHE A N 1
ATOM 657 C CA . PHE A 1 80 ? -12.801 -7.335 -2.952 1.00 82.69 80 PHE A CA 1
ATOM 658 C C . PHE A 1 80 ? -14.005 -6.379 -2.936 1.00 82.69 80 PHE A C 1
ATOM 660 O O . PHE A 1 80 ? -14.940 -6.581 -2.168 1.00 82.69 80 PHE A O 1
ATOM 667 N N . ALA A 1 81 ? -14.026 -5.378 -3.822 1.00 80.12 81 ALA A N 1
ATOM 668 C CA . ALA A 1 81 ? -15.126 -4.420 -3.915 1.00 80.12 81 ALA A CA 1
ATOM 669 C C . ALA A 1 81 ? -16.462 -5.112 -4.238 1.00 80.12 81 ALA A C 1
ATOM 671 O O . ALA A 1 81 ? -17.479 -4.812 -3.612 1.00 80.12 81 ALA A O 1
ATOM 672 N N . ALA A 1 82 ? -16.449 -6.081 -5.158 1.00 80.62 82 ALA A N 1
ATOM 673 C CA . ALA A 1 82 ? -17.617 -6.892 -5.483 1.00 80.62 82 ALA A CA 1
ATOM 674 C C . ALA A 1 82 ? -18.077 -7.748 -4.289 1.00 80.62 82 ALA A C 1
ATOM 676 O O . ALA A 1 82 ? -19.274 -7.810 -4.020 1.00 80.62 82 ALA A O 1
ATOM 677 N N . ALA A 1 83 ? -17.151 -8.341 -3.530 1.00 74.25 83 ALA A N 1
ATOM 678 C CA . ALA A 1 83 ? -17.466 -9.107 -2.324 1.00 74.25 83 ALA A CA 1
ATOM 679 C C . ALA A 1 83 ? -18.023 -8.227 -1.190 1.00 74.25 83 ALA A C 1
ATOM 681 O O . ALA A 1 83 ? -18.923 -8.650 -0.477 1.00 74.25 83 ALA A O 1
ATOM 682 N N . SER A 1 84 ? -17.548 -6.985 -1.056 1.00 65.44 84 SER A N 1
ATOM 683 C CA . SER A 1 84 ? -18.053 -6.022 -0.063 1.00 65.44 84 SER A CA 1
ATOM 684 C C . SER A 1 84 ? -19.388 -5.364 -0.444 1.00 65.44 84 SER A C 1
ATOM 686 O O . SER A 1 84 ? -19.995 -4.688 0.380 1.00 65.44 84 SER A O 1
ATOM 688 N N . SER A 1 85 ? -19.880 -5.565 -1.674 1.00 57.97 85 SER A N 1
ATOM 689 C CA . SER A 1 85 ? -21.161 -4.999 -2.133 1.00 57.97 85 SER A CA 1
ATOM 690 C C . SER A 1 85 ? -22.402 -5.651 -1.501 1.00 57.97 85 SER A C 1
ATOM 692 O O . SER A 1 85 ? -23.519 -5.193 -1.739 1.00 57.97 85 SER A O 1
ATOM 694 N N . SER A 1 86 ? -22.220 -6.679 -0.662 1.00 50.66 86 SER A N 1
ATOM 695 C CA . SER A 1 86 ? -23.272 -7.231 0.199 1.00 50.66 86 SER A CA 1
ATOM 696 C C . SER A 1 86 ? -23.390 -6.551 1.568 1.00 50.66 86 SER A C 1
ATOM 698 O O . SER A 1 86 ? -24.322 -6.879 2.302 1.00 50.66 86 SER A O 1
ATOM 700 N N . ASP A 1 87 ? -22.505 -5.614 1.924 1.00 48.66 87 ASP A N 1
ATOM 701 C CA . ASP A 1 87 ? -22.649 -4.850 3.165 1.00 48.66 87 ASP A CA 1
ATOM 702 C C . ASP A 1 87 ? -23.513 -3.597 2.934 1.00 48.66 87 ASP A C 1
ATOM 704 O O . ASP A 1 87 ? -23.195 -2.771 2.069 1.00 48.66 87 ASP A O 1
ATOM 708 N N . PRO A 1 88 ? -24.613 -3.409 3.692 1.00 43.81 88 PRO A N 1
ATOM 709 C CA . PRO A 1 88 ? -25.392 -2.182 3.623 1.00 43.81 88 PRO A CA 1
ATOM 710 C C . PRO A 1 88 ? -24.519 -0.975 4.006 1.00 43.81 88 PRO A C 1
ATOM 712 O O . PRO A 1 88 ? -23.547 -1.123 4.756 1.00 43.81 88 PRO A O 1
ATOM 715 N N . PRO A 1 89 ? -24.858 0.240 3.526 1.00 44.69 89 PRO A N 1
ATOM 716 C CA . PRO A 1 89 ? -24.129 1.452 3.875 1.00 44.69 89 PRO A CA 1
ATOM 717 C C . PRO A 1 89 ? -24.004 1.534 5.392 1.00 44.69 89 PRO A C 1
ATOM 719 O O . PRO A 1 89 ? -25.009 1.527 6.104 1.00 44.69 89 PRO A O 1
ATOM 722 N N . ARG A 1 90 ? -22.756 1.572 5.872 1.00 49.62 90 ARG A N 1
ATOM 723 C CA . ARG A 1 90 ? -22.404 1.681 7.287 1.00 49.62 90 ARG A CA 1
ATOM 724 C C . ARG A 1 90 ? -23.196 2.850 7.867 1.00 49.62 90 ARG A C 1
ATOM 726 O O . ARG A 1 90 ? -22.897 4.009 7.584 1.00 49.62 90 ARG A O 1
ATOM 733 N N . SER A 1 91 ? -24.251 2.531 8.611 1.00 43.25 91 SER A N 1
ATOM 734 C CA . SER A 1 91 ? -25.148 3.506 9.205 1.00 43.25 91 SER A CA 1
ATOM 735 C C . SER A 1 91 ? -24.324 4.433 10.084 1.00 43.25 91 SER A C 1
ATOM 737 O O . SER A 1 91 ? -23.773 4.015 11.104 1.00 43.25 91 SER A O 1
ATOM 739 N N . SER A 1 92 ? -24.239 5.701 9.698 1.00 45.72 92 SER A N 1
ATOM 740 C CA . SER A 1 92 ? -23.766 6.768 10.565 1.00 45.72 92 SER A CA 1
ATOM 741 C C . SER A 1 92 ? -24.824 7.037 11.640 1.00 45.72 92 SER A C 1
ATOM 743 O O . SER A 1 92 ? -25.503 8.060 11.617 1.00 45.72 92 SER A O 1
ATOM 745 N N . THR A 1 93 ? -25.005 6.118 12.587 1.00 46.22 93 THR A N 1
ATOM 746 C CA . THR A 1 93 ? -25.656 6.435 13.861 1.00 46.22 93 THR A CA 1
ATOM 747 C C . THR A 1 93 ? -24.585 6.974 14.797 1.00 46.22 93 THR A C 1
ATOM 749 O O . THR A 1 93 ? -24.036 6.255 15.629 1.00 46.22 93 THR A O 1
ATOM 752 N N . GLY A 1 94 ? -24.250 8.251 14.620 1.00 39.19 94 GLY A N 1
ATOM 753 C CA . GLY A 1 94 ? -23.686 9.041 15.708 1.00 39.19 94 GLY A CA 1
ATOM 754 C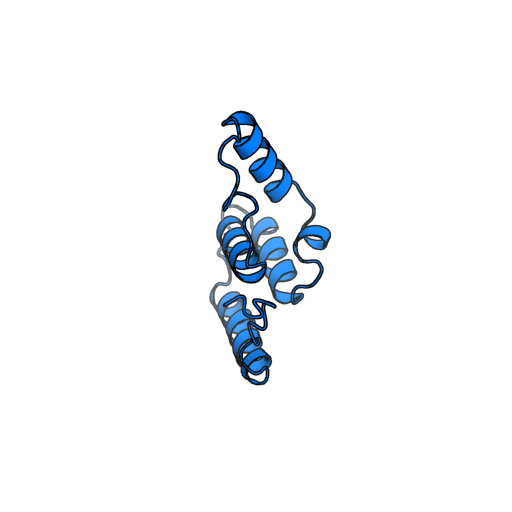 C . GLY A 1 94 ? -24.822 9.434 16.661 1.00 39.19 94 GLY A C 1
ATOM 755 O O . GLY A 1 94 ? -25.888 9.828 16.181 1.00 39.19 94 GLY A O 1
ATOM 756 N N . PRO A 1 95 ? -24.649 9.332 17.988 1.00 44.56 95 PRO A N 1
ATOM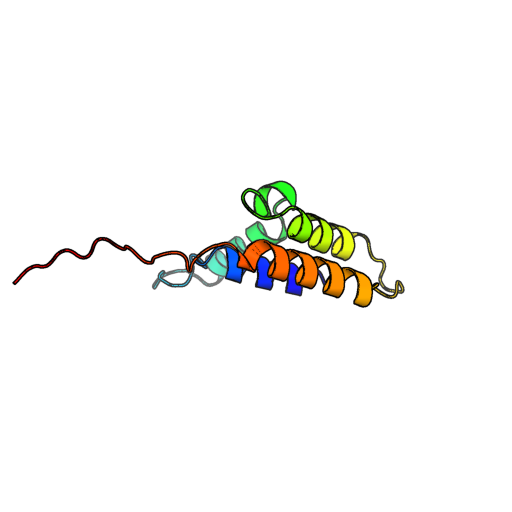 757 C CA . PRO A 1 95 ? -25.645 9.795 18.939 1.00 44.56 95 PRO A CA 1
ATOM 758 C C . PRO A 1 95 ? -25.545 11.320 19.038 1.00 44.56 95 PRO A C 1
ATOM 760 O O . PRO A 1 95 ? -24.772 11.851 19.826 1.00 44.56 95 PRO A O 1
ATOM 763 N N . TYR A 1 96 ? -26.319 12.040 18.229 1.00 42.38 96 TYR A N 1
ATOM 764 C CA . TYR A 1 96 ? -26.700 13.415 18.555 1.00 42.38 96 TYR A CA 1
ATOM 765 C C . TYR A 1 96 ? -28.209 13.442 18.770 1.00 42.38 96 TYR A C 1
ATOM 767 O O . TYR A 1 96 ? -29.006 13.813 17.912 1.00 42.38 96 TYR A O 1
ATOM 775 N N . THR A 1 97 ? -28.593 12.949 19.944 1.00 50.72 97 THR A N 1
ATOM 776 C CA . THR A 1 97 ? -29.887 13.227 20.554 1.00 50.72 97 THR A CA 1
ATOM 777 C C . THR A 1 97 ? -30.038 14.728 20.779 1.00 50.72 97 THR A C 1
ATOM 779 O O . THR A 1 97 ? -29.100 15.409 21.188 1.00 50.72 97 THR A O 1
ATOM 782 N N . SER A 1 98 ? -31.250 15.202 20.507 1.00 43.34 98 SER A N 1
ATOM 783 C CA . SER A 1 98 ? -31.761 16.553 20.702 1.00 43.34 98 SER A CA 1
ATOM 784 C C . SER A 1 98 ? -31.336 17.225 22.006 1.00 43.34 98 SER A C 1
ATOM 786 O O . SER A 1 98 ? -31.419 16.619 23.071 1.00 43.34 98 SER A O 1
ATOM 788 N N . VAL A 1 99 ? -31.101 18.533 21.933 1.00 46.06 99 VAL A N 1
ATOM 789 C CA . VAL A 1 99 ? -31.527 19.452 22.992 1.00 46.06 99 VAL A CA 1
ATOM 790 C C . VAL A 1 99 ? -32.256 20.605 22.303 1.00 46.06 99 VAL A C 1
ATOM 792 O O . VAL A 1 99 ? -31.751 21.167 21.332 1.00 46.06 99 VAL A O 1
ATOM 795 N N . LYS A 1 100 ? -33.497 20.823 22.744 1.00 42.19 100 LYS A N 1
ATOM 796 C CA . LYS A 1 100 ? -34.345 21.964 22.391 1.00 42.19 100 LYS A CA 1
ATOM 797 C C . LYS A 1 100 ? -33.799 23.245 23.006 1.00 42.19 100 LYS A C 1
ATOM 799 O O . LYS A 1 100 ? -33.213 23.139 24.104 1.00 42.19 100 LYS A O 1
#

Organism: Aspergillus tamarii (NCBI:txid41984)

Sequence (100 aa):
MESLGYVMLHFCRGSQPRQGLKDDTPKQKYYSIMQEITSPTEVRCSGFPNEFAMYINYSRSLHFDDKPDYMNLRKMFMTFAAASSSDPPRSSTGPYTSVK

Radius of gyration: 17.4 Å; Cα contacts (8 Å, |Δi|>4): 28; chains: 1; bounding box: 48×32×37 Å

pLDDT: mean 72.76, std 14.78, range [39.19, 88.75]